Protein AF-A0A2U2AL69-F1 (afdb_monomer)

Foldseek 3Di:
DVVLVVLLVVLVVQLPDPPQPPVRNVVSVVSNVVSVVVVVVVVVVVVVVVVVVVVVVVVD

Nearest PDB structures (foldseek):
  7ak5-assembly1_K  TM=8.697E-01  e=5.941E+00  Mus musculus
  2x3v-assembly2_C  TM=7.851E-01  e=6.365E+00  Mus musculus
  8oir-assembly1_Aa  TM=6.040E-01  e=8.388E+00  Homo sapiens
  6zke-assembly1_K  TM=6.964E-01  e=8.988E+00  Ovis aries

InterPro domains:
  IPR003761 Exonuclease VII, small subunit [MF_00337] (1-60)
  IPR003761 Exonuclease VII, small subunit [PF02609] (2-51)
  IPR003761 Exonuclease VII, small subunit [PIRSF006488] (2-57)
  IPR003761 Exonuclease VII, small subunit [PTHR34137] (2-59)
  IPR003761 Exonuclease VII, small subunit [TIGR01280] (2-54)
  IPR037004 Exonuclease VII, small subunit superfamily [G3DSA:1.10.287.1040] (1-60)
  IPR037004 Exonuclease VII, small subunit superfamily [SSF116842] (2-57)

Radius of gyration: 17.53 Å; Cα contacts (8 Å, |Δi|>4): 18; chains: 1; bounding box: 34×18×54 Å

Mean predicted aligned error: 5.72 Å

Secondary structure (DSSP, 8-state):
-HHHHHHHHHHHHHHT-TT--HHHHHHHHHHHHHHHHHHHHHHHHHHHHHHHHHHHHTT-

Sequence (60 aa):
MEAQLEKLSKILEALESDELPLDQSLQKFEEGIRLTKSCQAMLEASEKKISQLLSTERAE

pLDDT: mean 87.61, std 9.57, range [46.91, 94.75]

Structure (mmCIF, N/CA/C/O backbone):
data_AF-A0A2U2AL69-F1
#
_entry.id   AF-A0A2U2AL69-F1
#
loop_
_atom_site.group_PDB
_atom_site.id
_atom_site.type_symbol
_atom_site.label_atom_id
_atom_site.label_alt_id
_atom_site.label_comp_id
_atom_site.label_asym_id
_atom_site.label_entity_id
_atom_site.label_seq_id
_atom_site.pdbx_PDB_ins_code
_atom_site.Cartn_x
_atom_site.Cartn_y
_atom_site.Cartn_z
_atom_site.occupancy
_atom_site.B_iso_or_equiv
_atom_site.auth_seq_id
_atom_site.auth_comp_id
_atom_site.auth_asym_id
_atom_site.auth_atom_id
_atom_site.pdbx_PDB_model_num
ATOM 1 N N . MET A 1 1 ? 1.132 7.299 -8.284 1.00 76.38 1 MET A N 1
ATOM 2 C CA . MET A 1 1 ? 1.665 6.469 -7.184 1.00 76.38 1 MET A CA 1
ATOM 3 C C . MET A 1 1 ? 1.639 7.240 -5.866 1.00 76.38 1 MET A C 1
ATOM 5 O O . MET A 1 1 ? 1.053 6.732 -4.924 1.00 76.38 1 MET A O 1
ATOM 9 N N . GLU A 1 2 ? 2.125 8.488 -5.823 1.00 83.12 2 GLU A N 1
ATOM 10 C CA . GLU A 1 2 ? 2.081 9.360 -4.625 1.00 83.12 2 GLU A CA 1
ATOM 11 C C . GLU A 1 2 ? 0.713 9.427 -3.929 1.00 83.12 2 GLU A C 1
ATOM 13 O O . GLU A 1 2 ? 0.627 9.134 -2.746 1.00 83.12 2 GLU A O 1
ATOM 18 N N . ALA A 1 3 ? -0.380 9.680 -4.658 1.00 86.88 3 ALA A N 1
ATOM 19 C CA . ALA A 1 3 ? -1.719 9.752 -4.053 1.00 86.88 3 ALA A CA 1
ATOM 20 C C . ALA A 1 3 ? -2.192 8.439 -3.383 1.00 86.88 3 ALA A C 1
ATOM 22 O O . ALA A 1 3 ? -3.012 8.463 -2.467 1.00 86.88 3 ALA A O 1
ATOM 23 N N . GLN A 1 4 ? -1.706 7.281 -3.847 1.00 87.75 4 GLN A N 1
ATOM 24 C CA . GLN A 1 4 ? -2.030 5.980 -3.242 1.00 87.75 4 GLN A CA 1
ATOM 25 C C . GLN A 1 4 ? -1.228 5.766 -1.954 1.00 87.75 4 GLN A C 1
ATOM 27 O O . GLN A 1 4 ? -1.768 5.245 -0.982 1.00 87.75 4 GLN A O 1
ATOM 32 N N . LEU A 1 5 ? 0.028 6.220 -1.938 1.00 87.94 5 LEU A N 1
ATOM 33 C CA . LEU A 1 5 ? 0.878 6.208 -0.750 1.00 87.94 5 LEU A CA 1
ATOM 34 C C . LEU A 1 5 ? 0.350 7.166 0.320 1.00 87.94 5 LEU A C 1
ATOM 36 O O . LEU A 1 5 ? 0.241 6.774 1.473 1.00 87.94 5 LEU A O 1
ATOM 40 N N . GLU A 1 6 ? -0.076 8.370 -0.063 1.00 92.25 6 GLU A N 1
ATOM 41 C CA . GLU A 1 6 ? -0.672 9.335 0.867 1.00 92.25 6 GLU A CA 1
ATOM 42 C C . GLU A 1 6 ? -1.950 8.783 1.521 1.00 92.25 6 GLU A C 1
ATOM 44 O O . GLU A 1 6 ? -2.157 8.920 2.726 1.00 92.25 6 GLU A O 1
ATOM 49 N N . LYS A 1 7 ? -2.800 8.100 0.742 1.00 90.56 7 LYS A N 1
ATOM 50 C CA . LYS A 1 7 ? -3.968 7.395 1.287 1.00 90.56 7 LYS A CA 1
ATOM 51 C C . LYS A 1 7 ? -3.577 6.279 2.251 1.00 90.56 7 LYS A C 1
ATOM 53 O O . LYS A 1 7 ? -4.215 6.148 3.290 1.00 90.56 7 LYS A O 1
ATOM 58 N N . LEU A 1 8 ? -2.553 5.493 1.921 1.00 91.06 8 LEU A N 1
ATOM 59 C CA . LEU A 1 8 ? -2.072 4.423 2.791 1.00 91.06 8 LEU A CA 1
ATOM 60 C C . LEU A 1 8 ? -1.537 4.980 4.118 1.00 91.06 8 LEU A C 1
ATOM 62 O O . LEU A 1 8 ? -1.895 4.458 5.167 1.00 91.06 8 LEU A O 1
ATOM 66 N N . SER A 1 9 ? -0.770 6.074 4.091 1.00 91.38 9 SER A N 1
ATOM 67 C CA . SER A 1 9 ? -0.302 6.762 5.303 1.00 91.38 9 SER A CA 1
ATOM 68 C C . SER A 1 9 ? -1.460 7.230 6.181 1.00 91.38 9 SER A C 1
ATOM 70 O O . SER A 1 9 ? -1.470 6.945 7.371 1.00 91.38 9 SER A O 1
ATOM 72 N N . LYS A 1 10 ? -2.493 7.845 5.593 1.00 92.25 10 LYS A N 1
ATOM 73 C CA . LYS A 1 10 ? -3.698 8.268 6.330 1.00 92.25 10 LYS A CA 1
ATOM 74 C C . LYS A 1 10 ? -4.466 7.096 6.946 1.00 92.25 10 LYS A C 1
ATOM 76 O O . LYS A 1 10 ? -5.089 7.245 7.992 1.00 92.25 10 LYS A O 1
ATOM 81 N N . ILE A 1 11 ? -4.463 5.937 6.288 1.00 91.81 11 ILE A N 1
ATOM 82 C CA . ILE A 1 11 ? -5.064 4.712 6.828 1.00 91.81 11 ILE A CA 1
ATOM 83 C C . ILE A 1 11 ? -4.253 4.203 8.020 1.00 91.81 11 ILE A C 1
ATOM 85 O O . ILE A 1 11 ? -4.853 3.828 9.021 1.00 91.81 11 ILE A O 1
ATOM 89 N N . LEU A 1 12 ? -2.921 4.217 7.933 1.00 90.69 12 LEU A N 1
ATOM 90 C CA . LEU A 1 12 ? -2.042 3.819 9.035 1.00 90.69 12 LEU A CA 1
ATOM 91 C C . LEU A 1 12 ? -2.206 4.746 10.245 1.00 90.69 12 LEU A C 1
ATOM 93 O O . LEU A 1 12 ? -2.451 4.252 11.338 1.00 90.69 12 LEU A O 1
ATOM 97 N N . GLU A 1 13 ? -2.203 6.065 10.035 1.00 90.88 13 GLU A N 1
ATOM 98 C CA . GLU A 1 13 ? -2.464 7.052 11.095 1.00 90.88 13 GLU A CA 1
ATOM 99 C C . GLU A 1 13 ? -3.827 6.828 11.769 1.00 90.88 13 GLU A C 1
ATOM 101 O O . GLU A 1 13 ? -3.948 6.910 12.989 1.00 90.88 13 GLU A O 1
ATOM 106 N N . ALA A 1 14 ? -4.864 6.509 10.988 1.00 88.25 14 ALA A N 1
ATOM 107 C CA . ALA A 1 14 ? -6.186 6.214 11.533 1.00 88.25 14 ALA A CA 1
ATOM 108 C C . ALA A 1 14 ? -6.215 4.904 12.339 1.00 88.25 14 ALA A C 1
ATOM 110 O O . ALA A 1 14 ? -6.917 4.831 13.342 1.00 88.25 14 ALA A O 1
ATOM 111 N N . LEU A 1 15 ? -5.468 3.881 11.912 1.00 88.06 15 LEU A N 1
ATOM 112 C CA . LEU A 1 15 ? -5.370 2.592 12.605 1.00 88.06 15 LEU A CA 1
ATOM 113 C C . LEU A 1 15 ? -4.534 2.661 13.890 1.00 88.06 15 LEU A C 1
ATOM 115 O O . LEU A 1 15 ? -4.739 1.839 14.778 1.00 88.06 15 LEU A O 1
ATOM 119 N N . GLU A 1 16 ? -3.613 3.619 13.995 1.00 87.00 16 GLU A N 1
ATOM 120 C CA . GLU A 1 16 ? -2.829 3.887 15.209 1.00 87.00 16 GLU A CA 1
ATOM 121 C C . GLU A 1 16 ? -3.615 4.679 16.267 1.00 87.00 16 GLU A C 1
ATOM 123 O O . GLU A 1 16 ? -3.168 4.806 17.406 1.00 87.00 16 GLU A O 1
ATOM 128 N N . SER A 1 17 ? -4.794 5.203 15.919 1.00 84.88 17 SER A N 1
ATOM 129 C CA . SER A 1 17 ? -5.664 5.900 16.864 1.00 84.88 17 SER A CA 1
ATOM 130 C C . SER A 1 17 ? -6.412 4.914 17.771 1.00 84.88 17 SER A C 1
ATOM 132 O O . SER A 1 17 ? -7.211 4.105 17.300 1.00 84.88 17 SER A O 1
ATOM 134 N N . ASP A 1 18 ? -6.220 5.041 19.089 1.00 73.69 18 ASP A N 1
ATOM 135 C CA . ASP A 1 18 ? -6.902 4.238 20.125 1.00 73.69 18 ASP A CA 1
ATOM 136 C C . ASP A 1 18 ? -8.432 4.441 20.177 1.00 73.69 18 ASP A C 1
ATOM 138 O O . ASP A 1 18 ? -9.146 3.692 20.843 1.00 73.69 18 ASP A O 1
ATOM 142 N N . GLU A 1 19 ? -8.963 5.448 19.478 1.00 82.88 19 GLU A N 1
ATOM 143 C CA . GLU A 1 19 ? -10.395 5.771 19.465 1.00 82.88 19 GLU A CA 1
ATOM 144 C C . GLU A 1 19 ? -11.155 5.122 18.296 1.00 82.88 19 GLU A C 1
ATOM 146 O O . GLU A 1 19 ? -12.368 5.313 18.171 1.00 82.88 19 GLU A O 1
ATOM 151 N N . LEU A 1 20 ? -10.479 4.353 17.430 1.00 84.19 20 LEU A N 1
ATOM 152 C CA . LEU A 1 20 ? -11.114 3.766 16.254 1.00 84.19 20 LEU A CA 1
ATOM 153 C C . LEU A 1 20 ? -11.947 2.523 16.634 1.00 84.19 20 LEU A C 1
ATOM 155 O O . LEU A 1 20 ? -11.397 1.524 17.110 1.00 84.19 20 LEU A O 1
ATOM 159 N N . PRO A 1 21 ? -13.277 2.522 16.404 1.00 90.88 21 PRO A N 1
ATOM 160 C CA . PRO A 1 21 ? -14.101 1.349 16.668 1.00 90.88 21 PRO A CA 1
ATOM 161 C C . PRO A 1 21 ? -13.652 0.161 15.815 1.00 90.88 21 PRO A C 1
ATOM 163 O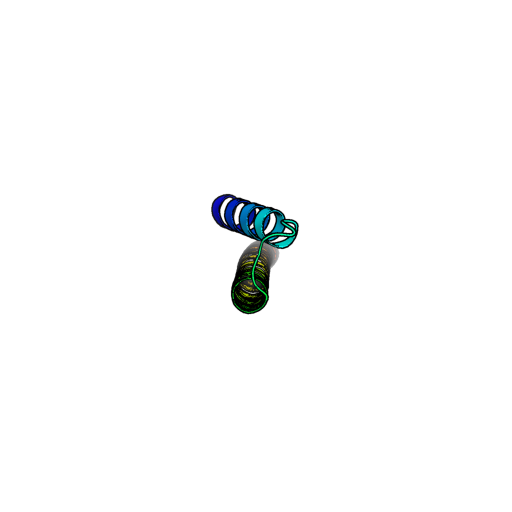 O . PRO A 1 21 ? -13.360 0.330 14.633 1.00 90.88 21 PRO A O 1
ATOM 166 N N . LEU A 1 22 ? -13.699 -1.052 16.375 1.00 86.06 22 LEU A N 1
ATOM 167 C CA . LEU A 1 22 ? -13.225 -2.281 15.721 1.00 86.06 22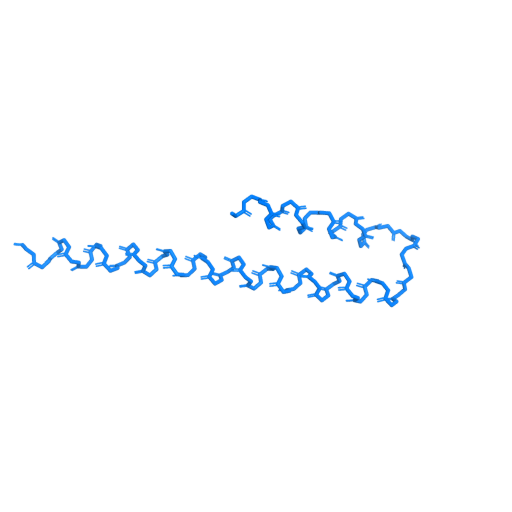 LEU A CA 1
ATOM 168 C C . LEU A 1 22 ? -13.746 -2.469 14.284 1.00 86.06 22 LEU A C 1
ATOM 170 O O . LEU A 1 22 ? -12.986 -2.863 13.404 1.00 86.06 22 LEU A O 1
ATOM 174 N N . ASP A 1 23 ? -15.024 -2.169 14.038 1.00 89.00 23 ASP A N 1
ATOM 175 C CA . ASP A 1 23 ? -15.632 -2.269 12.704 1.00 89.00 23 ASP A CA 1
ATOM 176 C C . ASP A 1 23 ? -14.969 -1.314 11.695 1.00 89.00 23 ASP A C 1
ATOM 178 O O . ASP A 1 23 ? -14.632 -1.704 10.577 1.00 89.00 23 ASP A O 1
ATOM 182 N N . GLN A 1 24 ? -14.676 -0.082 12.120 1.00 88.88 24 GLN A N 1
ATOM 183 C CA . GLN A 1 24 ? -13.959 0.888 11.295 1.00 88.88 24 GLN A CA 1
ATOM 184 C C . GLN A 1 24 ? -12.492 0.492 11.105 1.00 88.88 24 GLN A C 1
ATOM 186 O O . GLN A 1 24 ? -11.968 0.639 10.001 1.00 88.88 24 GLN A O 1
ATOM 191 N N . SER A 1 25 ? -11.842 -0.064 12.130 1.00 90.25 25 SER A N 1
ATOM 192 C CA . SER A 1 25 ? -10.476 -0.590 12.023 1.00 90.25 25 SER A CA 1
ATOM 193 C C . SER A 1 25 ? -10.388 -1.714 10.992 1.00 90.25 25 SER A C 1
ATOM 195 O O . SER A 1 25 ? -9.474 -1.728 10.169 1.00 90.25 25 SER A O 1
ATOM 197 N N . LEU A 1 26 ? -11.374 -2.616 10.958 1.00 91.06 26 LEU A N 1
ATOM 198 C CA . LEU A 1 26 ? -11.454 -3.677 9.951 1.00 91.06 26 LEU A CA 1
ATOM 199 C C . LEU A 1 26 ? -11.636 -3.111 8.538 1.00 91.06 26 LEU A C 1
ATOM 201 O O . LEU A 1 26 ? -10.907 -3.503 7.626 1.00 91.06 26 LEU A O 1
ATOM 205 N N . GLN A 1 27 ? -12.538 -2.143 8.354 1.00 92.81 27 GLN A N 1
ATOM 206 C CA . GLN A 1 27 ? -12.741 -1.497 7.052 1.00 92.81 27 GLN A CA 1
ATOM 207 C C . GLN A 1 27 ? -11.476 -0.782 6.556 1.00 92.81 27 GLN A C 1
ATOM 209 O O . GLN A 1 27 ? -11.094 -0.916 5.391 1.00 92.81 27 GLN A O 1
ATOM 214 N N . LYS A 1 28 ? -10.793 -0.049 7.441 1.00 91.94 28 LYS A N 1
ATOM 215 C CA . LYS A 1 28 ? -9.539 0.653 7.133 1.00 91.94 28 LYS A CA 1
ATOM 216 C C . LYS A 1 28 ? -8.412 -0.315 6.798 1.00 91.94 28 LYS A C 1
ATOM 218 O O . LYS A 1 28 ? -7.678 -0.089 5.838 1.00 91.94 28 LYS A O 1
ATOM 223 N N . PHE A 1 29 ? -8.312 -1.418 7.531 1.00 90.44 29 PHE A N 1
ATOM 224 C CA . PHE A 1 29 ? -7.350 -2.472 7.242 1.00 90.44 29 PHE A CA 1
ATOM 225 C C . PHE A 1 29 ? -7.591 -3.098 5.860 1.00 90.44 29 PHE A C 1
ATOM 227 O O . PHE A 1 29 ? -6.658 -3.212 5.062 1.00 90.44 29 PHE A O 1
ATOM 234 N N . GLU A 1 30 ? -8.840 -3.433 5.522 1.00 94.44 30 GLU A N 1
ATOM 235 C CA . GLU A 1 30 ? -9.186 -3.935 4.187 1.00 94.44 30 GLU A CA 1
ATOM 236 C C . GLU A 1 30 ? -8.860 -2.931 3.073 1.00 94.44 30 GLU A C 1
ATOM 238 O O . GLU A 1 30 ? -8.367 -3.324 2.010 1.00 94.44 30 GLU A O 1
ATOM 243 N N . GLU A 1 31 ? -9.124 -1.641 3.299 1.00 93.38 31 GLU A N 1
ATOM 244 C CA . GLU A 1 31 ? -8.778 -0.567 2.364 1.00 93.38 31 GLU A CA 1
ATOM 245 C C . GLU A 1 31 ? -7.258 -0.497 2.146 1.00 93.38 31 GLU A C 1
ATOM 247 O O . GLU A 1 31 ? -6.798 -0.472 1.000 1.00 93.38 31 GLU A O 1
ATOM 252 N N . GLY A 1 32 ? -6.477 -0.566 3.228 1.00 93.00 32 GLY A N 1
ATOM 253 C CA . GLY A 1 32 ? -5.015 -0.592 3.189 1.00 93.00 32 GLY A CA 1
ATOM 254 C C . GLY A 1 32 ? -4.466 -1.781 2.398 1.00 93.00 32 GLY A C 1
ATOM 255 O O . GLY A 1 32 ? -3.639 -1.601 1.504 1.00 93.00 32 GLY A O 1
ATOM 256 N N . ILE A 1 33 ? -4.986 -2.991 2.634 1.00 94.06 33 ILE A N 1
ATOM 257 C CA . ILE A 1 33 ? -4.600 -4.195 1.876 1.00 94.06 33 ILE A CA 1
ATOM 258 C C . ILE A 1 33 ? -4.881 -4.022 0.379 1.00 94.06 33 ILE A C 1
ATOM 260 O O . ILE A 1 33 ? -4.068 -4.411 -0.467 1.00 94.06 33 ILE A O 1
ATOM 264 N N . ARG A 1 34 ? -6.029 -3.436 0.030 1.00 94.19 34 ARG A N 1
ATOM 265 C CA . ARG A 1 34 ? -6.430 -3.216 -1.365 1.00 94.19 34 ARG A CA 1
ATOM 266 C C . ARG A 1 34 ? -5.512 -2.213 -2.062 1.00 94.19 34 ARG A C 1
ATOM 268 O O . ARG A 1 34 ? -5.095 -2.456 -3.195 1.00 94.19 34 ARG A O 1
ATOM 275 N N . LEU A 1 35 ? -5.164 -1.125 -1.376 1.00 92.94 35 LEU A N 1
ATOM 276 C CA . LEU A 1 35 ? -4.224 -0.115 -1.864 1.00 92.94 35 LEU A CA 1
ATOM 277 C C . LEU A 1 35 ? -2.830 -0.701 -2.089 1.00 92.94 35 LEU A C 1
ATOM 279 O O . LEU A 1 35 ? -2.266 -0.515 -3.166 1.00 92.94 35 LEU A O 1
ATOM 283 N N . THR A 1 36 ? -2.309 -1.474 -1.135 1.00 92.50 36 THR A N 1
ATOM 284 C CA . THR A 1 36 ? -0.995 -2.121 -1.269 1.00 92.50 36 THR A CA 1
ATOM 285 C C . THR A 1 36 ? -0.953 -3.058 -2.475 1.00 92.50 36 THR A C 1
ATOM 287 O O . THR A 1 36 ? -0.025 -2.984 -3.280 1.00 92.50 36 THR A O 1
ATOM 290 N N . LYS A 1 37 ? -1.994 -3.879 -2.677 1.00 93.50 37 LYS A N 1
ATOM 291 C CA . LYS A 1 37 ? -2.100 -4.751 -3.861 1.00 93.50 37 LYS A CA 1
ATOM 292 C C . LYS A 1 37 ? -2.127 -3.963 -5.174 1.00 93.50 37 LYS A C 1
ATOM 294 O O . LYS A 1 37 ? -1.491 -4.373 -6.140 1.00 93.50 37 LYS A O 1
ATOM 299 N N . SER A 1 38 ? -2.834 -2.833 -5.212 1.00 91.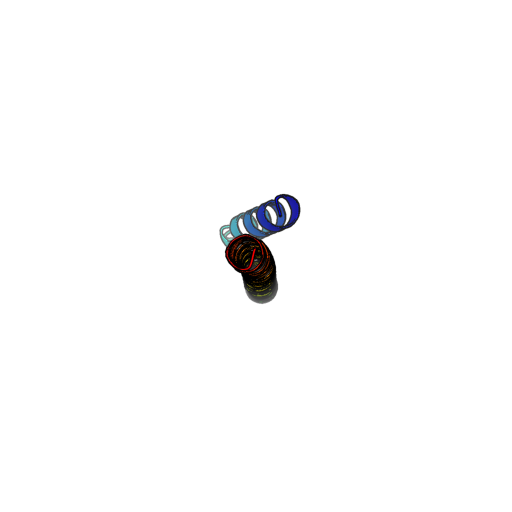75 38 SER A N 1
ATOM 300 C CA . SER A 1 38 ? -2.872 -1.951 -6.388 1.00 91.75 38 SER A CA 1
ATOM 301 C C . SER A 1 38 ? -1.490 -1.378 -6.715 1.00 91.75 38 SER A C 1
ATOM 303 O O . SER A 1 38 ? -1.061 -1.416 -7.869 1.00 91.75 38 SER A O 1
ATOM 305 N N . CYS A 1 39 ? -0.761 -0.899 -5.703 1.00 90.69 39 CYS A N 1
ATOM 306 C CA . CYS A 1 39 ? 0.602 -0.397 -5.876 1.00 90.69 39 CYS A CA 1
ATOM 307 C C . CYS A 1 39 ? 1.545 -1.483 -6.411 1.00 90.69 39 CYS A C 1
ATOM 309 O O . CYS A 1 39 ? 2.294 -1.221 -7.351 1.00 90.69 39 CYS A O 1
ATOM 311 N N . GLN A 1 40 ? 1.468 -2.702 -5.865 1.00 92.25 40 GLN A N 1
ATOM 312 C CA . GLN A 1 40 ? 2.256 -3.846 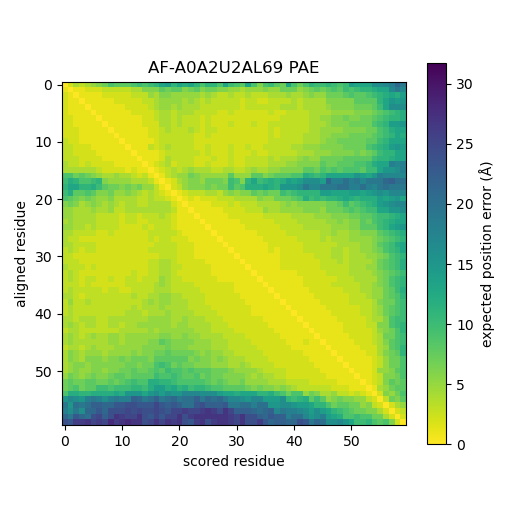-6.333 1.00 92.25 40 GLN A CA 1
ATOM 313 C C . GLN A 1 40 ? 1.992 -4.136 -7.818 1.00 92.25 40 GLN A C 1
ATOM 315 O O . GLN A 1 40 ? 2.929 -4.227 -8.606 1.00 92.25 40 GLN A O 1
ATOM 320 N N . ALA A 1 41 ? 0.720 -4.190 -8.223 1.00 93.06 41 ALA A N 1
ATOM 321 C CA . ALA A 1 41 ? 0.341 -4.453 -9.610 1.00 93.06 41 ALA A CA 1
ATOM 322 C C . ALA A 1 41 ? 0.823 -3.356 -10.577 1.00 93.06 41 ALA A C 1
ATOM 324 O O . ALA A 1 41 ? 1.241 -3.647 -11.698 1.00 93.06 41 ALA A O 1
ATOM 325 N N . MET A 1 42 ? 0.792 -2.086 -10.155 1.00 91.00 42 MET A N 1
ATOM 326 C CA . MET A 1 42 ? 1.344 -0.981 -10.947 1.00 91.00 42 MET A CA 1
ATOM 327 C C . MET A 1 42 ? 2.859 -1.102 -11.137 1.00 91.00 42 MET A C 1
ATOM 329 O O . MET A 1 42 ? 3.357 -0.836 -12.236 1.00 91.00 42 MET A O 1
ATOM 333 N N . LEU A 1 43 ? 3.583 -1.492 -10.085 1.00 92.69 43 LEU A N 1
ATOM 334 C CA . LEU A 1 43 ? 5.025 -1.720 -10.152 1.00 92.69 43 LEU A CA 1
ATOM 335 C C . LEU A 1 43 ? 5.345 -2.872 -11.105 1.00 92.69 43 LEU A C 1
ATOM 337 O O . LEU A 1 43 ? 6.089 -2.661 -12.058 1.00 92.69 43 LEU A O 1
ATOM 341 N N . GLU A 1 44 ? 4.692 -4.023 -10.946 1.00 94.75 44 GLU A N 1
ATOM 342 C CA . GLU A 1 44 ? 4.879 -5.185 -11.827 1.00 94.75 44 GLU A CA 1
ATOM 343 C C . GLU A 1 44 ? 4.591 -4.854 -13.298 1.00 94.75 44 GLU A C 1
ATOM 345 O O . GLU A 1 44 ? 5.344 -5.233 -14.197 1.00 94.75 44 GLU A O 1
ATOM 350 N N . ALA A 1 45 ? 3.514 -4.112 -13.573 1.00 93.62 45 ALA A N 1
ATOM 351 C CA . ALA A 1 45 ? 3.191 -3.678 -14.930 1.00 93.62 45 ALA A CA 1
ATOM 352 C C . ALA A 1 45 ? 4.282 -2.770 -15.521 1.00 93.62 45 ALA A C 1
ATOM 354 O O . ALA A 1 45 ? 4.598 -2.865 -16.711 1.00 93.62 45 ALA A O 1
ATOM 355 N N . SER A 1 46 ? 4.868 -1.905 -14.692 1.00 92.38 46 SER A N 1
ATOM 356 C CA . SER A 1 46 ? 5.940 -0.998 -15.101 1.00 92.38 46 SER A CA 1
ATOM 357 C C . SER A 1 46 ? 7.239 -1.762 -15.362 1.00 92.38 46 SER A C 1
ATOM 359 O O . SER A 1 46 ? 7.849 -1.579 -16.414 1.00 92.38 46 SER A O 1
ATOM 361 N N . GLU A 1 47 ? 7.616 -2.682 -14.473 1.00 92.56 47 GLU A N 1
ATOM 362 C CA . GLU A 1 47 ? 8.773 -3.568 -14.643 1.00 92.56 47 GLU A CA 1
ATOM 363 C C . GLU A 1 4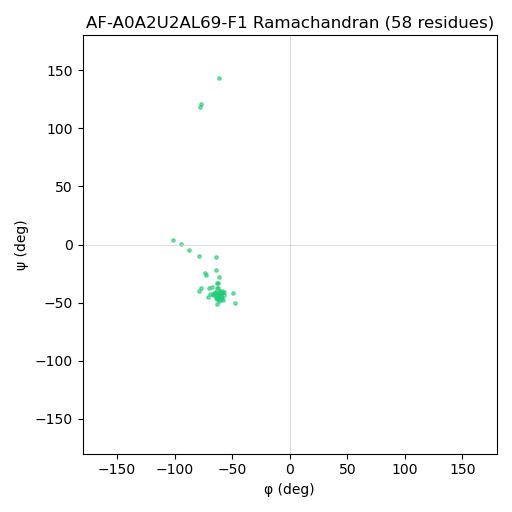7 ? 8.641 -4.433 -15.896 1.00 92.56 47 GLU A C 1
ATOM 365 O O . GLU A 1 47 ? 9.573 -4.526 -16.695 1.00 92.56 47 GLU A O 1
ATOM 370 N N . LYS A 1 48 ? 7.456 -5.007 -16.130 1.00 93.62 48 LYS A N 1
ATOM 371 C CA . LYS A 1 48 ? 7.172 -5.783 -17.339 1.00 93.62 48 LYS A CA 1
ATOM 372 C C . LYS A 1 48 ? 7.356 -4.940 -18.597 1.00 93.62 48 LYS A C 1
ATOM 374 O O . LYS A 1 48 ? 7.947 -5.412 -19.566 1.00 93.62 48 LYS A O 1
ATOM 379 N N . LYS A 1 49 ? 6.877 -3.695 -18.587 1.00 92.25 49 LYS A N 1
ATOM 380 C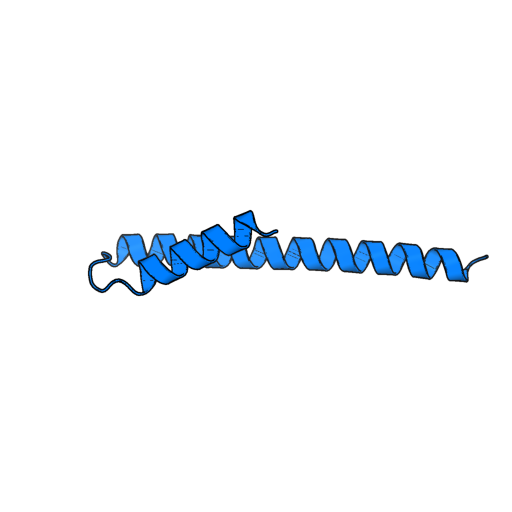 CA . LYS A 1 49 ? 7.026 -2.779 -19.722 1.00 92.25 49 LYS A CA 1
ATOM 381 C C . LYS A 1 49 ? 8.494 -2.432 -19.980 1.00 92.25 49 LYS A C 1
ATOM 383 O O . LYS A 1 49 ? 8.921 -2.457 -21.130 1.00 92.25 49 LYS A O 1
ATOM 388 N N . ILE A 1 50 ? 9.276 -2.185 -18.928 1.00 93.75 50 ILE A N 1
ATOM 389 C CA . ILE A 1 50 ? 10.728 -1.969 -19.030 1.00 93.75 50 ILE A CA 1
ATOM 390 C C . ILE A 1 50 ? 11.420 -3.212 -19.605 1.00 93.75 50 ILE A C 1
ATOM 392 O O . ILE A 1 50 ? 12.200 -3.106 -20.547 1.00 93.75 50 ILE A O 1
ATOM 396 N N . SER A 1 51 ? 11.092 -4.402 -19.096 1.00 91.94 51 SER A N 1
ATOM 397 C CA . SER A 1 51 ? 11.652 -5.670 -19.575 1.00 91.94 51 SER A CA 1
ATOM 398 C C . SER A 1 51 ? 11.366 -5.913 -21.062 1.00 91.94 51 SER A C 1
ATOM 400 O O . SER A 1 51 ? 12.253 -6.350 -21.798 1.00 91.94 51 SER A O 1
ATOM 402 N N . GLN A 1 52 ? 10.157 -5.584 -21.529 1.00 92.50 52 GLN A N 1
ATOM 403 C CA . GLN A 1 52 ? 9.788 -5.677 -22.943 1.00 92.50 52 GLN A CA 1
ATOM 404 C C . GLN A 1 52 ? 10.599 -4.718 -23.820 1.00 92.50 52 GLN A C 1
ATOM 406 O O . GLN A 1 52 ? 11.090 -5.136 -24.867 1.00 92.50 52 GLN A O 1
ATOM 411 N N . LEU A 1 53 ? 10.775 -3.466 -23.390 1.00 91.25 53 LEU A N 1
ATOM 412 C CA . LEU A 1 53 ? 11.577 -2.477 -24.116 1.00 91.25 53 LEU A CA 1
ATOM 413 C C . LEU A 1 53 ? 13.042 -2.927 -24.235 1.00 91.25 53 LEU A C 1
ATOM 415 O O . LEU A 1 53 ? 13.560 -3.013 -25.344 1.00 91.25 53 LEU A O 1
ATOM 419 N N . LEU A 1 54 ? 13.658 -3.351 -23.126 1.00 91.81 54 LEU A N 1
ATOM 420 C CA . LEU A 1 54 ? 15.040 -3.854 -23.110 1.00 91.81 54 LEU A CA 1
ATOM 421 C C . LEU A 1 54 ? 15.229 -5.136 -23.937 1.00 91.81 54 L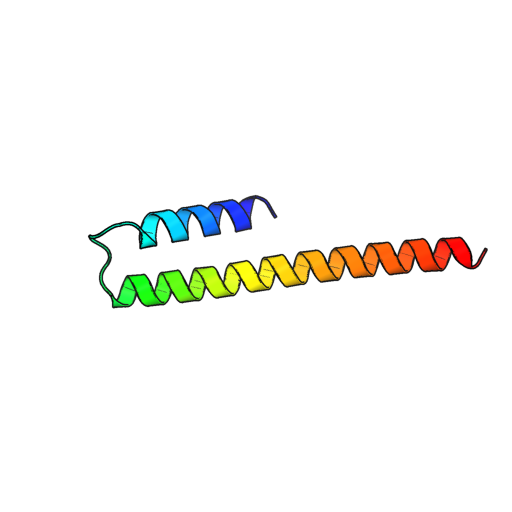EU A C 1
ATOM 423 O O . LEU A 1 54 ? 16.289 -5.365 -24.515 1.00 91.81 54 LEU A O 1
ATOM 427 N N . SER A 1 55 ? 14.211 -5.999 -23.988 1.00 84.88 55 SER A N 1
ATOM 428 C CA . SER A 1 55 ? 14.238 -7.210 -24.821 1.00 84.88 55 SER A CA 1
ATOM 429 C C . SER A 1 55 ? 14.099 -6.894 -26.311 1.00 84.88 55 SER A C 1
ATOM 431 O O . SER A 1 55 ? 14.573 -7.671 -27.134 1.00 84.88 55 SER A O 1
ATOM 433 N N . THR A 1 56 ? 13.463 -5.769 -26.646 1.00 71.75 56 THR A N 1
ATOM 434 C CA . THR A 1 56 ? 13.288 -5.304 -28.027 1.00 71.75 56 THR A CA 1
ATOM 435 C C . THR A 1 56 ? 14.571 -4.646 -28.542 1.00 71.75 56 THR A C 1
ATOM 437 O O . THR A 1 56 ? 14.989 -4.964 -29.646 1.00 71.75 56 THR A O 1
ATOM 440 N N . GLU A 1 57 ? 15.271 -3.853 -27.718 1.00 62.62 57 GLU A N 1
ATOM 441 C CA . GLU A 1 57 ? 16.581 -3.266 -28.071 1.00 62.62 57 GLU A CA 1
ATOM 442 C C . GLU A 1 57 ? 17.695 -4.304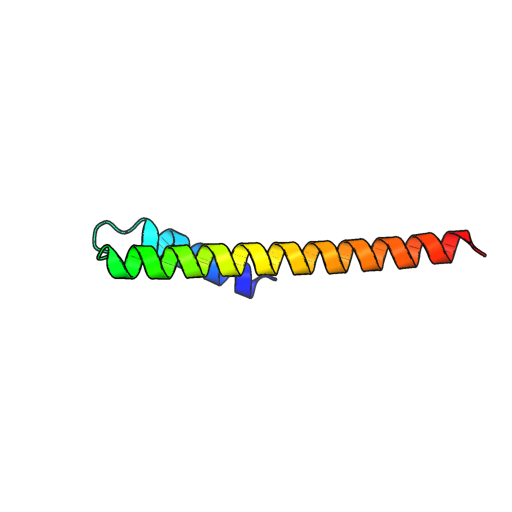 -28.299 1.00 62.62 57 GLU A C 1
ATOM 444 O O . GLU A 1 57 ? 18.683 -4.012 -28.959 1.00 62.62 57 GLU A O 1
ATOM 449 N N . ARG A 1 58 ? 17.568 -5.526 -27.762 1.00 59.09 58 ARG A N 1
ATOM 450 C CA . ARG A 1 58 ? 18.566 -6.599 -27.953 1.00 59.09 58 ARG A CA 1
ATOM 451 C C . ARG A 1 58 ? 18.331 -7.441 -29.216 1.00 59.09 58 ARG A C 1
ATOM 453 O O . ARG A 1 58 ? 19.105 -8.360 -29.475 1.00 59.09 58 ARG A O 1
ATOM 460 N N . ALA A 1 59 ? 17.238 -7.198 -29.937 1.00 58.41 59 ALA A N 1
ATOM 461 C CA . ALA A 1 59 ? 16.861 -7.933 -31.144 1.00 58.41 59 ALA A CA 1
ATOM 462 C C . ALA A 1 59 ? 17.184 -7.176 -32.450 1.00 58.41 59 ALA A C 1
ATOM 464 O O . ALA A 1 59 ? 16.868 -7.689 -33.524 1.00 58.41 59 ALA 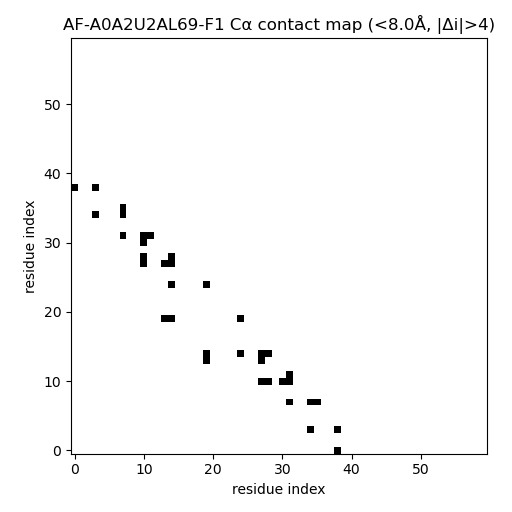A O 1
ATOM 465 N N . GLU A 1 60 ? 17.822 -6.006 -32.354 1.00 46.91 60 GLU A N 1
ATOM 466 C CA . GLU A 1 60 ? 18.379 -5.215 -33.465 1.00 46.91 60 GLU A CA 1
ATOM 467 C C . GLU A 1 60 ? 19.914 -5.280 -33.458 1.00 46.91 60 GLU A C 1
ATOM 469 O O . GLU A 1 60 ? 20.501 -5.329 -34.563 1.00 46.91 60 GLU A O 1
#

Organism: NCBI:txid2182793

Solvent-accessible surface area (backbone atoms only — not comparable to full-atom values): 3436 Å² total; per-residue (Å²): 111,67,73,59,52,55,51,41,52,55,39,50,58,52,64,71,40,92,82,54,53,69,70,57,42,50,53,42,50,54,51,41,55,51,49,53,53,50,53,49,52,54,50,52,55,49,52,51,51,50,51,52,51,60,58,53,68,73,76,115